Protein AF-A0A2H0QYQ6-F1 (afdb_monomer)

pLDDT: mean 76.75, std 10.25, range [43.44, 89.56]

Structure (mmCIF, N/CA/C/O backbone):
data_AF-A0A2H0QYQ6-F1
#
_entry.id   AF-A0A2H0QYQ6-F1
#
loop_
_atom_site.group_PDB
_atom_site.id
_atom_site.type_symbol
_atom_site.label_atom_id
_atom_site.label_alt_id
_atom_site.label_comp_id
_atom_site.label_asym_id
_atom_site.label_entity_id
_atom_site.label_seq_id
_atom_site.pdbx_PDB_ins_code
_atom_site.Cartn_x
_atom_site.Cartn_y
_atom_site.Cartn_z
_atom_site.occupancy
_atom_site.B_iso_or_equiv
_atom_site.auth_seq_id
_atom_site.auth_comp_id
_atom_site.auth_asym_id
_atom_site.auth_atom_id
_atom_site.pdbx_PDB_model_num
ATOM 1 N N . MET A 1 1 ? -0.658 11.469 -24.540 1.00 47.56 1 MET A N 1
ATOM 2 C CA . MET A 1 1 ? -1.378 10.179 -24.625 1.00 47.56 1 MET A CA 1
ATOM 3 C C . MET A 1 1 ? -1.439 9.591 -23.219 1.00 47.56 1 MET A C 1
ATOM 5 O O . MET A 1 1 ? -0.382 9.396 -22.629 1.00 47.56 1 MET A O 1
ATOM 9 N N . PHE A 1 2 ? -2.627 9.409 -22.631 1.00 54.66 2 PHE A N 1
ATOM 10 C CA . PHE A 1 2 ? -2.759 8.722 -21.338 1.00 54.66 2 PHE A CA 1
ATOM 11 C C . PHE A 1 2 ? -2.380 7.254 -21.556 1.00 54.66 2 PHE A C 1
ATOM 13 O O . PHE A 1 2 ? -3.147 6.483 -22.122 1.00 54.66 2 PHE A O 1
ATOM 20 N N . THR A 1 3 ? -1.149 6.889 -21.209 1.00 70.81 3 THR A N 1
ATOM 21 C CA . THR A 1 3 ? -0.687 5.507 -21.331 1.00 70.81 3 THR A CA 1
ATOM 22 C C . THR A 1 3 ? -1.318 4.673 -20.221 1.00 70.81 3 THR A C 1
ATOM 24 O O . THR A 1 3 ? -1.525 5.161 -19.112 1.00 70.81 3 THR A O 1
ATOM 27 N N . TYR A 1 4 ? -1.604 3.401 -20.497 1.00 76.81 4 TYR A N 1
ATOM 28 C CA . TYR A 1 4 ? -2.184 2.449 -19.540 1.00 76.81 4 TYR A CA 1
ATOM 29 C C . TYR A 1 4 ? -1.420 2.400 -18.196 1.00 76.81 4 TYR A C 1
ATOM 31 O O . TYR A 1 4 ? -2.018 2.251 -17.134 1.00 76.81 4 TYR A O 1
ATOM 39 N N . ALA A 1 5 ? -0.106 2.650 -18.221 1.00 75.12 5 ALA A N 1
ATOM 40 C CA . ALA A 1 5 ? 0.724 2.812 -17.026 1.00 75.12 5 ALA A CA 1
ATOM 41 C C . ALA A 1 5 ? 0.278 3.970 -16.108 1.00 75.12 5 ALA A C 1
ATOM 43 O O . ALA A 1 5 ? 0.314 3.831 -14.889 1.00 75.12 5 ALA A O 1
ATOM 44 N N . ASN A 1 6 ? -0.163 5.102 -16.666 1.00 79.94 6 ASN A N 1
ATOM 45 C CA . ASN A 1 6 ? -0.662 6.229 -15.875 1.00 79.94 6 ASN A CA 1
ATOM 46 C C . ASN A 1 6 ? -2.000 5.896 -15.207 1.00 79.94 6 ASN A C 1
ATOM 48 O O . ASN A 1 6 ? -2.229 6.313 -14.077 1.00 79.94 6 ASN A O 1
ATOM 52 N N . THR A 1 7 ? -2.859 5.110 -15.860 1.00 83.44 7 THR A N 1
ATOM 53 C CA . THR A 1 7 ? -4.104 4.623 -15.249 1.00 83.44 7 THR A CA 1
ATOM 54 C C . THR A 1 7 ? -3.813 3.715 -14.056 1.00 83.44 7 THR A C 1
ATOM 56 O O . THR A 1 7 ? -4.380 3.923 -12.987 1.00 83.44 7 THR A O 1
ATOM 59 N N . VAL A 1 8 ? -2.885 2.759 -14.201 1.00 83.88 8 VAL A N 1
ATOM 60 C CA . VAL A 1 8 ? -2.464 1.879 -13.094 1.00 83.88 8 VAL A CA 1
ATOM 61 C C . VAL A 1 8 ? -1.889 2.694 -11.932 1.00 83.88 8 VAL A C 1
ATOM 63 O O . VAL A 1 8 ? -2.243 2.442 -10.781 1.00 83.88 8 VAL A O 1
ATOM 66 N N . PHE A 1 9 ? -1.071 3.709 -12.224 1.00 81.88 9 PHE A N 1
ATOM 67 C CA . PHE A 1 9 ? -0.538 4.620 -11.212 1.00 81.88 9 PHE A CA 1
ATOM 68 C C . PHE A 1 9 ? -1.645 5.364 -10.454 1.00 81.88 9 PHE A C 1
ATOM 70 O O . PHE A 1 9 ? -1.643 5.375 -9.226 1.00 81.88 9 PHE A O 1
ATOM 77 N N . VAL A 1 10 ? -2.612 5.952 -11.168 1.00 84.75 10 VAL A N 1
ATOM 78 C CA . VAL A 1 10 ? -3.728 6.689 -10.552 1.00 84.75 10 VAL A CA 1
ATOM 79 C C . VAL A 1 10 ? -4.566 5.771 -9.666 1.00 84.75 10 VAL A C 1
ATOM 81 O O . VAL A 1 10 ? -4.858 6.132 -8.531 1.00 84.75 10 VAL A O 1
ATOM 84 N N . VAL A 1 11 ? -4.903 4.566 -10.136 1.00 86.44 11 VAL A N 1
ATOM 85 C CA . VAL A 1 11 ? -5.653 3.583 -9.336 1.00 86.44 11 VAL A CA 1
ATOM 86 C C . VAL A 1 11 ? -4.877 3.198 -8.079 1.00 86.44 11 VAL A C 1
ATOM 88 O O . VAL A 1 11 ? -5.437 3.196 -6.985 1.00 86.44 11 VAL A O 1
ATOM 91 N N . HIS A 1 12 ? -3.579 2.921 -8.208 1.00 84.25 12 HIS A N 1
ATOM 92 C CA . HIS A 1 12 ? -2.747 2.578 -7.061 1.00 84.25 12 HIS A CA 1
ATOM 93 C C . HIS A 1 12 ? -2.664 3.742 -6.059 1.00 84.25 12 HIS A C 1
ATOM 95 O O . HIS A 1 12 ? -2.813 3.537 -4.857 1.00 84.25 12 HIS A O 1
ATOM 101 N N . PHE A 1 13 ? -2.504 4.973 -6.544 1.00 84.25 13 PHE A N 1
ATOM 102 C CA . PHE A 1 13 ? -2.484 6.167 -5.706 1.00 84.25 13 PHE A CA 1
ATOM 103 C C . PHE A 1 13 ? -3.815 6.386 -4.971 1.00 84.25 13 PHE A C 1
ATOM 105 O O . PHE A 1 13 ? -3.810 6.662 -3.773 1.00 84.25 13 PHE A O 1
ATOM 112 N N . LEU A 1 14 ? -4.952 6.188 -5.644 1.00 87.62 14 LEU A N 1
ATOM 113 C CA . LEU A 1 14 ? -6.275 6.266 -5.020 1.00 87.62 14 LEU A CA 1
ATOM 114 C C . LEU A 1 14 ? -6.462 5.209 -3.924 1.00 87.62 14 LEU A C 1
ATOM 116 O O . LEU A 1 14 ? -7.012 5.528 -2.874 1.00 87.62 14 LEU A O 1
ATOM 120 N N . LEU A 1 15 ? -5.962 3.984 -4.115 1.00 84.19 15 LEU A N 1
ATOM 121 C CA . LEU A 1 15 ? -5.986 2.949 -3.072 1.00 84.19 15 LEU A CA 1
ATOM 122 C C . LEU A 1 15 ? -5.146 3.342 -1.851 1.00 84.19 15 LEU A C 1
ATOM 124 O O . LEU A 1 15 ? -5.553 3.101 -0.714 1.00 84.19 15 LEU A O 1
ATOM 128 N N . VAL A 1 16 ? -3.986 3.968 -2.063 1.00 83.12 16 VAL A N 1
ATOM 129 C CA . VAL A 1 16 ? -3.166 4.497 -0.963 1.00 83.12 16 VAL A CA 1
ATOM 130 C C . VAL A 1 16 ? -3.911 5.616 -0.233 1.00 83.12 16 VAL A C 1
ATOM 132 O O . VAL A 1 16 ? -4.000 5.580 0.992 1.00 83.12 16 VAL A O 1
ATOM 135 N N . LEU A 1 17 ? -4.505 6.567 -0.960 1.00 85.31 17 LEU A N 1
ATOM 136 C CA . LEU A 1 17 ? -5.294 7.645 -0.359 1.00 85.31 17 LEU A CA 1
ATOM 137 C C . LEU A 1 17 ? -6.498 7.118 0.419 1.00 85.31 17 LEU A C 1
ATOM 139 O O . LEU A 1 17 ? -6.738 7.572 1.532 1.00 85.31 17 LEU A O 1
ATOM 143 N N . MET A 1 18 ? -7.221 6.136 -0.117 1.00 84.38 18 MET A N 1
ATOM 144 C CA . MET A 1 18 ? -8.344 5.515 0.581 1.00 84.38 18 MET A CA 1
ATOM 145 C C . MET A 1 18 ? -7.897 4.865 1.891 1.00 84.38 18 MET A C 1
ATOM 147 O O . MET A 1 18 ? -8.588 5.002 2.897 1.00 84.38 18 MET A O 1
ATOM 151 N N . ASN A 1 19 ? -6.723 4.224 1.908 1.00 81.75 19 ASN A N 1
ATOM 152 C CA . ASN A 1 19 ? -6.174 3.676 3.143 1.00 81.75 19 ASN A CA 1
ATOM 153 C C . ASN A 1 19 ? -5.823 4.768 4.165 1.00 81.75 19 ASN A C 1
ATOM 155 O O . ASN A 1 19 ? -6.072 4.586 5.351 1.00 81.75 19 ASN A O 1
ATOM 159 N N . VAL A 1 20 ? -5.288 5.910 3.725 1.00 82.75 20 VAL A N 1
ATOM 160 C CA . VAL A 1 20 ? -4.991 7.048 4.615 1.00 82.75 20 VAL A CA 1
ATOM 161 C C . VAL A 1 20 ? -6.276 7.687 5.152 1.00 82.75 20 VAL A C 1
ATOM 163 O O . VAL A 1 20 ? -6.371 7.983 6.338 1.00 82.75 20 VAL A O 1
ATOM 166 N N . VAL A 1 21 ? -7.283 7.882 4.300 1.00 84.69 21 VAL A N 1
ATOM 167 C CA . VAL A 1 21 ? -8.557 8.511 4.676 1.00 84.69 21 VAL A CA 1
ATOM 168 C C . VAL A 1 21 ? -9.364 7.593 5.593 1.00 84.69 21 VAL A C 1
ATOM 170 O O . VAL A 1 21 ? -9.792 8.026 6.658 1.00 84.69 21 VAL A O 1
ATOM 173 N N . GLY A 1 22 ? -9.537 6.319 5.236 1.00 80.56 22 GLY A N 1
ATOM 174 C CA . GLY A 1 22 ? -10.296 5.372 6.058 1.00 80.56 22 GLY A CA 1
ATOM 175 C C . GLY A 1 22 ? -9.627 5.037 7.393 1.00 80.56 22 GLY A C 1
ATOM 176 O O . GLY A 1 22 ? -10.307 4.612 8.321 1.00 80.56 22 GLY A O 1
ATOM 177 N N . TRP A 1 23 ? -8.322 5.297 7.521 1.00 81.12 23 TRP A N 1
ATOM 178 C CA . TRP A 1 23 ? -7.614 5.245 8.797 1.00 81.12 23 TRP A CA 1
ATOM 179 C C . TRP A 1 23 ? -8.007 6.390 9.748 1.00 81.12 23 TRP A C 1
ATOM 181 O O . TRP A 1 23 ? -8.159 6.159 10.947 1.00 81.12 23 TRP A O 1
ATOM 19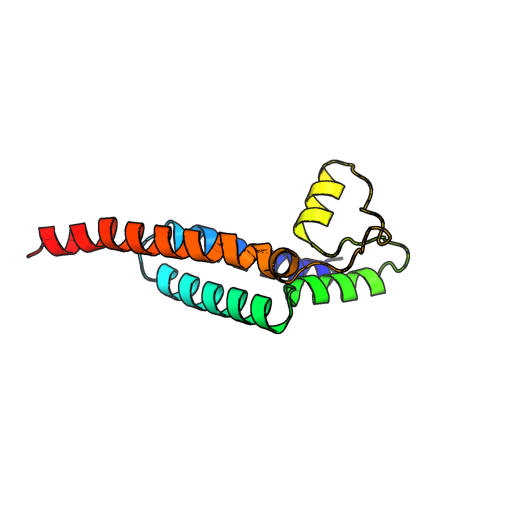1 N N . ILE A 1 24 ? -8.181 7.609 9.219 1.00 82.81 24 ILE A N 1
ATOM 192 C CA . ILE A 1 24 ? -8.464 8.830 9.996 1.00 82.81 24 ILE A CA 1
ATOM 193 C C . ILE A 1 24 ? -9.952 8.944 10.333 1.00 82.81 24 ILE A C 1
ATOM 195 O O . ILE A 1 24 ? -10.310 9.299 11.459 1.00 82.81 24 ILE A O 1
ATOM 199 N N . PHE A 1 25 ? -10.814 8.680 9.350 1.00 81.69 25 PHE A N 1
ATOM 200 C CA . PHE A 1 25 ? -12.242 8.948 9.454 1.00 81.69 25 PHE A CA 1
ATOM 201 C C . PHE A 1 25 ? -13.007 7.721 9.946 1.00 81.69 25 PHE A C 1
ATOM 203 O O . PHE A 1 25 ? -13.030 6.688 9.269 1.00 81.69 25 PHE A O 1
ATOM 210 N N . PRO A 1 26 ? -13.678 7.824 11.100 1.00 73.38 26 PRO A N 1
ATOM 211 C CA . PRO A 1 26 ? -14.457 6.726 11.623 1.00 73.38 26 PRO A CA 1
ATOM 212 C C . PRO A 1 26 ? -15.847 6.678 10.967 1.00 73.38 26 PRO A C 1
ATOM 214 O O . PRO A 1 26 ? -16.512 7.703 10.814 1.00 73.38 26 PRO A O 1
ATOM 217 N N . GLY A 1 27 ? -16.279 5.497 10.512 1.00 77.50 27 GLY A N 1
ATOM 218 C CA . 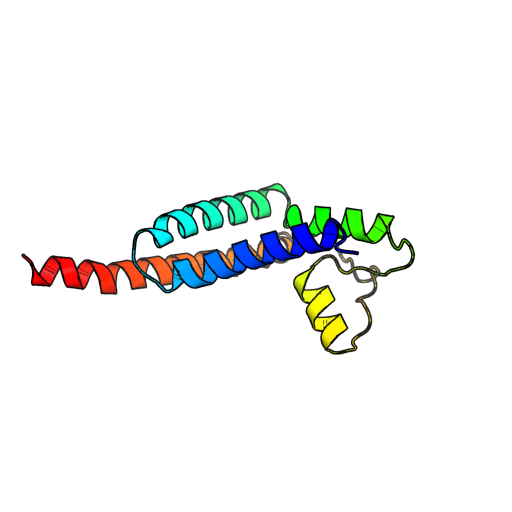GLY A 1 27 ? -17.550 5.322 9.791 1.00 77.50 27 GLY A CA 1
ATOM 219 C C . GLY A 1 27 ? -17.536 4.214 8.729 1.00 77.50 27 GLY A C 1
ATOM 220 O O . GLY A 1 27 ? -16.660 3.355 8.752 1.00 77.50 27 GLY A O 1
ATOM 221 N N . PRO A 1 28 ? -18.474 4.212 7.760 1.00 78.56 28 PRO A N 1
ATOM 222 C CA . PRO A 1 28 ? -18.613 3.131 6.771 1.00 78.56 28 PRO A CA 1
ATOM 223 C C . PRO A 1 28 ? -17.357 2.897 5.917 1.00 78.56 28 PRO A C 1
ATOM 225 O O . PRO A 1 28 ? -17.067 1.773 5.512 1.00 78.56 28 PRO A O 1
ATOM 228 N N . ILE A 1 29 ? -16.578 3.960 5.687 1.00 81.38 29 ILE A N 1
ATOM 229 C CA . ILE A 1 29 ? -15.314 3.933 4.933 1.00 81.38 29 ILE A CA 1
ATOM 230 C C . ILE A 1 29 ? -14.241 3.109 5.670 1.00 81.38 29 ILE A C 1
ATOM 232 O O . ILE A 1 29 ? -13.341 2.566 5.031 1.00 81.38 29 ILE A O 1
ATOM 236 N N . PHE A 1 30 ? -14.367 2.929 6.989 1.00 82.81 30 PHE A N 1
ATOM 237 C CA . PHE A 1 30 ? -13.455 2.115 7.789 1.00 82.81 30 PHE A CA 1
ATOM 238 C C . PHE A 1 30 ? -13.441 0.644 7.348 1.00 82.81 30 PHE A C 1
ATOM 240 O O . PHE A 1 30 ? -12.376 0.040 7.249 1.00 82.81 30 PHE A O 1
ATOM 247 N N . TYR A 1 31 ? -14.597 0.067 7.006 1.00 82.75 31 TYR A N 1
ATOM 248 C CA . TYR A 1 31 ? -14.669 -1.322 6.532 1.00 82.75 31 TYR A CA 1
ATOM 249 C C . TYR A 1 31 ? -14.048 -1.497 5.141 1.00 82.75 31 TYR A C 1
ATOM 251 O O . TYR A 1 31 ? -13.393 -2.509 4.870 1.00 82.75 31 TYR A O 1
ATOM 259 N N . ALA A 1 32 ? -14.201 -0.492 4.272 1.00 85.19 32 ALA A N 1
ATOM 260 C CA . ALA A 1 32 ? -13.516 -0.461 2.983 1.00 85.19 32 ALA A CA 1
ATOM 261 C C . ALA A 1 32 ? -11.992 -0.397 3.178 1.00 85.19 32 ALA A C 1
ATOM 263 O O . ALA A 1 32 ? -11.271 -1.182 2.564 1.00 85.19 32 ALA A O 1
ATOM 264 N N . TYR A 1 33 ? -11.523 0.456 4.097 1.00 86.94 33 TYR A N 1
ATOM 265 C CA . TYR A 1 33 ? -10.122 0.519 4.518 1.00 86.94 33 TYR A CA 1
ATOM 266 C C . TYR A 1 33 ? -9.608 -0.822 5.044 1.00 86.94 33 TYR A C 1
ATOM 268 O O . TYR A 1 33 ? -8.587 -1.298 4.556 1.00 86.94 33 TYR A O 1
ATOM 276 N N . LEU A 1 34 ? -10.311 -1.458 5.986 1.00 87.38 34 LEU A N 1
ATOM 277 C CA . LEU A 1 34 ? -9.907 -2.752 6.542 1.00 87.38 34 LEU A CA 1
ATOM 278 C C . LEU A 1 34 ? -9.741 -3.794 5.437 1.00 87.38 34 LEU A C 1
ATOM 280 O O . LEU A 1 34 ? -8.721 -4.476 5.378 1.00 87.38 34 LEU A O 1
ATOM 284 N N . THR A 1 35 ? -10.711 -3.877 4.527 1.00 89.06 35 THR A N 1
ATOM 285 C CA . THR A 1 35 ? -10.671 -4.828 3.412 1.00 89.06 35 THR A CA 1
ATOM 286 C C . THR A 1 35 ? -9.452 -4.584 2.523 1.00 89.06 35 THR A C 1
ATOM 288 O O . THR A 1 35 ? -8.706 -5.517 2.222 1.00 89.06 35 THR A O 1
ATOM 291 N N . THR A 1 36 ? -9.193 -3.332 2.133 1.00 86.38 36 THR A 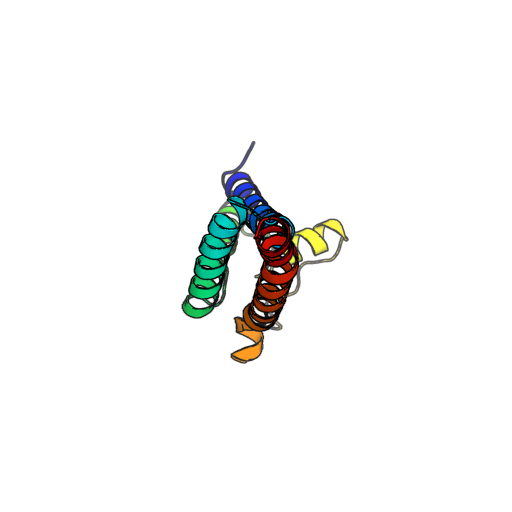N 1
ATOM 292 C CA . THR A 1 36 ? -8.025 -3.020 1.301 1.00 86.38 36 THR A CA 1
ATOM 293 C C . THR A 1 36 ? -6.704 -3.169 2.032 1.00 86.38 36 THR A C 1
ATOM 295 O O . THR A 1 36 ? -5.718 -3.551 1.409 1.00 86.38 36 THR A O 1
ATOM 298 N N . TRP A 1 37 ? -6.677 -2.923 3.339 1.00 88.38 37 TRP A N 1
ATOM 299 C CA . TRP A 1 37 ? -5.508 -3.144 4.177 1.00 88.38 37 TRP A CA 1
ATOM 300 C C . TRP A 1 37 ? -5.167 -4.636 4.249 1.00 88.38 37 TRP A C 1
ATOM 302 O O . TRP A 1 37 ? -4.025 -5.010 3.987 1.00 88.38 37 TRP A O 1
ATOM 312 N N . PHE A 1 38 ? -6.157 -5.500 4.504 1.00 89.31 38 PHE A N 1
ATOM 313 C CA . PHE A 1 38 ? -5.956 -6.952 4.539 1.00 89.31 38 PHE A CA 1
ATOM 314 C C . PHE A 1 38 ? -5.481 -7.489 3.194 1.00 89.31 38 PHE A C 1
ATOM 316 O O . PHE A 1 38 ? -4.537 -8.275 3.152 1.00 89.31 38 PHE A O 1
ATOM 323 N N . LEU A 1 39 ? -6.084 -7.032 2.094 1.00 88.19 39 LEU A N 1
ATOM 324 C CA . LEU A 1 39 ? -5.642 -7.401 0.752 1.00 88.19 39 LEU A CA 1
ATOM 325 C C . LEU A 1 39 ? -4.207 -6.937 0.486 1.00 88.19 39 LEU A C 1
ATOM 327 O O . LEU A 1 39 ? -3.404 -7.719 -0.012 1.00 88.19 39 LEU A O 1
ATOM 331 N N . ALA A 1 40 ? -3.860 -5.702 0.852 1.00 84.19 40 ALA A N 1
ATOM 332 C CA . ALA A 1 40 ? -2.511 -5.176 0.670 1.00 84.19 40 ALA A CA 1
ATOM 333 C C . ALA A 1 40 ? -1.467 -5.974 1.469 1.00 84.19 40 ALA A C 1
ATOM 335 O O . ALA A 1 40 ? -0.414 -6.303 0.927 1.00 84.19 40 ALA A O 1
ATOM 336 N N . VAL A 1 41 ? -1.770 -6.344 2.717 1.00 85.06 41 VAL A N 1
ATOM 337 C CA . VAL A 1 41 ? -0.882 -7.168 3.553 1.00 85.06 41 VAL A CA 1
ATOM 338 C C . VAL A 1 41 ? -0.783 -8.598 3.032 1.00 85.06 41 VAL A C 1
ATOM 340 O O . VAL A 1 41 ? 0.320 -9.127 2.940 1.00 85.06 41 VAL A O 1
ATOM 343 N N . ALA A 1 42 ? -1.896 -9.223 2.645 1.00 86.94 42 ALA A N 1
ATOM 344 C CA . ALA A 1 42 ? -1.885 -10.570 2.075 1.00 86.94 42 ALA A CA 1
ATOM 345 C C . ALA A 1 42 ? -1.033 -10.621 0.801 1.00 86.94 42 ALA A C 1
ATOM 347 O O . ALA A 1 42 ? -0.212 -11.518 0.620 1.00 86.94 42 ALA A O 1
ATOM 348 N N . VAL A 1 43 ? -1.185 -9.616 -0.057 1.00 85.12 43 VAL A N 1
ATOM 349 C CA . VAL A 1 43 ? -0.396 -9.468 -1.275 1.00 85.12 43 VAL A CA 1
ATOM 350 C C . VAL A 1 43 ? 1.083 -9.223 -0.964 1.00 85.12 43 VAL A C 1
ATOM 352 O O . VAL A 1 43 ? 1.933 -9.845 -1.598 1.00 85.12 43 VAL A O 1
ATOM 355 N N . ASP A 1 44 ? 1.413 -8.385 0.022 1.00 82.44 44 ASP A N 1
ATOM 356 C CA . ASP A 1 44 ? 2.806 -8.182 0.433 1.00 82.44 44 ASP A CA 1
ATOM 357 C C . ASP A 1 44 ? 3.430 -9.465 0.995 1.00 82.44 44 ASP A C 1
ATOM 359 O O . ASP A 1 44 ? 4.559 -9.792 0.649 1.00 82.44 44 ASP A O 1
ATOM 363 N N . ILE A 1 45 ? 2.699 -10.245 1.792 1.00 82.81 45 ILE A N 1
ATOM 364 C CA . ILE A 1 45 ? 3.194 -11.516 2.339 1.00 82.81 45 ILE A CA 1
ATOM 365 C C . ILE A 1 45 ? 3.434 -12.542 1.222 1.00 82.81 45 ILE A C 1
ATOM 367 O O . ILE A 1 45 ? 4.466 -13.211 1.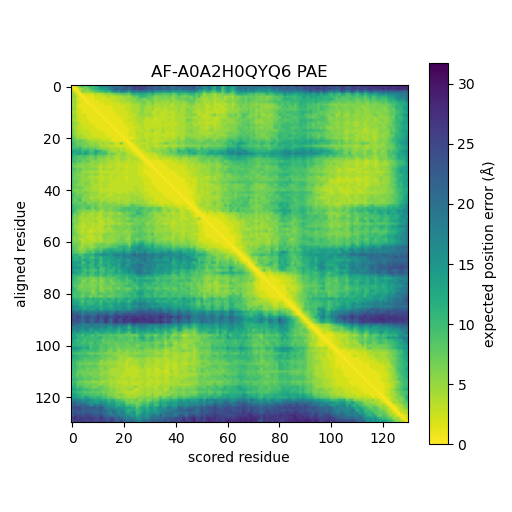223 1.00 82.81 45 ILE A O 1
ATOM 371 N N . LEU A 1 46 ? 2.509 -12.660 0.264 1.00 85.25 46 LEU A N 1
ATOM 372 C CA . LEU A 1 46 ? 2.593 -13.654 -0.812 1.00 85.25 46 LEU A CA 1
ATOM 373 C C . LEU A 1 46 ? 3.632 -13.294 -1.881 1.00 85.25 46 LEU A C 1
ATOM 375 O O . LEU A 1 46 ? 4.360 -14.168 -2.349 1.00 85.25 46 LEU A O 1
ATOM 379 N N . PHE A 1 47 ? 3.700 -12.023 -2.283 1.00 79.19 47 PHE A N 1
ATOM 380 C CA . PHE A 1 47 ? 4.509 -11.586 -3.424 1.00 79.19 47 PHE A CA 1
ATOM 381 C C . PHE A 1 47 ? 5.745 -10.770 -3.022 1.00 79.19 47 PHE A C 1
ATOM 383 O O . PHE A 1 47 ? 6.675 -10.638 -3.817 1.00 79.19 47 PHE A O 1
ATOM 390 N N . GLY A 1 48 ? 5.787 -10.210 -1.809 1.00 72.31 48 GLY A N 1
ATOM 391 C CA . GLY A 1 48 ? 6.862 -9.323 -1.339 1.00 72.31 48 GLY A CA 1
ATOM 392 C C . GLY A 1 48 ? 6.950 -7.987 -2.086 1.00 72.31 48 GLY A C 1
ATOM 393 O O . GLY A 1 48 ? 7.916 -7.244 -1.901 1.00 72.31 48 GLY A O 1
ATOM 394 N N . VAL A 1 49 ? 5.998 -7.714 -2.986 1.00 73.62 49 VAL A N 1
ATOM 395 C CA . VAL A 1 49 ? 5.888 -6.505 -3.808 1.00 73.62 49 VAL A CA 1
ATOM 396 C C . VAL A 1 49 ? 4.420 -6.219 -4.124 1.00 73.62 49 VAL A C 1
ATOM 398 O O . VAL A 1 49 ? 3.609 -7.137 -4.235 1.00 73.62 49 VAL A O 1
ATOM 401 N N . CYS A 1 50 ? 4.076 -4.946 -4.344 1.00 78.94 50 CYS A N 1
ATOM 402 C CA . CYS A 1 50 ? 2.746 -4.590 -4.834 1.00 78.94 50 CYS A CA 1
ATOM 403 C C . CYS A 1 50 ? 2.600 -4.959 -6.332 1.00 78.94 50 CYS A C 1
ATOM 405 O O . CYS A 1 50 ? 3.364 -4.450 -7.162 1.00 78.94 50 CYS A O 1
ATOM 407 N N . PRO A 1 51 ? 1.609 -5.781 -6.724 1.00 78.00 51 PRO A N 1
ATOM 408 C CA . PRO A 1 51 ? 1.412 -6.236 -8.096 1.00 78.00 51 PRO A CA 1
ATOM 409 C C . PRO A 1 51 ? 1.060 -5.083 -9.032 1.00 78.00 51 PRO A C 1
ATOM 411 O O . PRO A 1 51 ? 1.500 -5.087 -10.177 1.00 78.00 51 PRO A O 1
ATOM 414 N N . LEU A 1 52 ? 0.350 -4.051 -8.551 1.00 78.19 52 LEU A N 1
ATOM 415 C CA . LEU A 1 52 ? 0.070 -2.849 -9.346 1.00 78.19 52 LEU A CA 1
ATOM 416 C C . LEU A 1 52 ? 1.365 -2.115 -9.703 1.00 78.19 52 LEU A C 1
ATOM 418 O O . LEU A 1 52 ? 1.538 -1.673 -10.835 1.00 78.19 52 LEU A O 1
ATOM 422 N N . THR A 1 53 ? 2.308 -2.040 -8.764 1.00 75.56 53 THR A N 1
ATOM 423 C CA . THR A 1 53 ? 3.637 -1.478 -9.019 1.00 75.56 53 THR A CA 1
ATOM 424 C C . THR A 1 53 ? 4.404 -2.308 -10.046 1.00 75.56 53 THR A C 1
ATOM 426 O O . THR A 1 53 ? 4.957 -1.752 -10.991 1.00 75.56 53 THR A O 1
ATOM 429 N N . GLN A 1 54 ? 4.401 -3.635 -9.922 1.00 77.50 54 GLN A N 1
ATOM 430 C CA . GLN A 1 54 ? 5.074 -4.510 -10.885 1.00 77.50 54 GLN A CA 1
ATOM 431 C C . GLN A 1 54 ? 4.444 -4.433 -12.285 1.00 77.50 54 GLN A C 1
ATOM 433 O O . GLN A 1 54 ? 5.154 -4.402 -13.291 1.00 77.50 54 GLN A O 1
ATOM 438 N N . MET A 1 55 ? 3.117 -4.347 -12.356 1.00 80.25 55 MET A N 1
ATOM 439 C CA . MET A 1 55 ? 2.367 -4.174 -13.595 1.00 80.25 55 MET A CA 1
ATOM 440 C C . MET A 1 55 ? 2.704 -2.846 -14.273 1.00 80.25 55 MET A C 1
ATOM 442 O O . MET A 1 55 ? 3.035 -2.837 -15.459 1.00 80.25 55 MET A O 1
ATOM 446 N N . GLU A 1 56 ? 2.690 -1.741 -13.524 1.00 79.19 56 GLU A N 1
ATOM 447 C CA . GLU A 1 56 ? 3.097 -0.430 -14.026 1.00 79.19 56 GLU A CA 1
ATOM 448 C C . GLU A 1 56 ? 4.517 -0.475 -14.601 1.00 79.19 56 GLU A C 1
ATOM 450 O O . GLU A 1 56 ? 4.743 -0.022 -15.727 1.00 79.19 56 GLU A O 1
ATOM 455 N N . PHE A 1 57 ? 5.463 -1.077 -13.875 1.00 77.06 57 PHE A N 1
ATOM 456 C CA . PHE A 1 57 ? 6.840 -1.216 -14.343 1.00 77.06 57 PHE A CA 1
ATOM 457 C C . PHE A 1 57 ? 6.949 -2.020 -15.629 1.00 77.06 57 PHE A C 1
ATOM 459 O O . PHE A 1 57 ? 7.644 -1.600 -16.552 1.00 77.06 57 PHE A O 1
ATOM 466 N N . ASN A 1 58 ? 6.237 -3.139 -15.727 1.00 78.94 58 ASN A N 1
ATOM 467 C CA . ASN A 1 58 ? 6.251 -3.965 -16.927 1.00 78.94 58 ASN A CA 1
ATOM 468 C C . ASN A 1 58 ? 5.704 -3.210 -18.146 1.00 78.94 58 ASN A C 1
ATOM 470 O O . ASN A 1 58 ? 6.232 -3.365 -19.245 1.00 78.94 58 ASN A O 1
ATOM 474 N N . ILE A 1 59 ? 4.682 -2.368 -17.968 1.00 81.88 59 ILE A N 1
ATOM 475 C CA . ILE A 1 59 ? 4.135 -1.542 -19.054 1.00 81.88 59 ILE A CA 1
ATOM 476 C C . ILE A 1 59 ? 5.130 -0.445 -19.446 1.00 81.88 59 ILE A C 1
ATOM 478 O O . ILE A 1 59 ? 5.379 -0.238 -20.631 1.00 81.88 59 ILE A O 1
ATOM 482 N N . ARG A 1 60 ? 5.731 0.247 -18.471 1.00 76.56 60 ARG A N 1
ATOM 483 C CA . ARG A 1 60 ? 6.691 1.328 -18.743 1.00 76.56 60 ARG A CA 1
ATOM 484 C C . ARG A 1 60 ? 7.972 0.817 -19.390 1.00 76.56 60 ARG A C 1
ATOM 486 O O . ARG A 1 60 ? 8.439 1.440 -20.331 1.00 76.56 60 ARG A O 1
ATOM 493 N N . LYS A 1 61 ? 8.468 -0.350 -18.975 1.00 76.19 61 LYS A N 1
ATOM 494 C CA . LYS A 1 61 ? 9.628 -1.008 -19.592 1.00 76.19 61 LYS A CA 1
ATOM 495 C C . LYS A 1 61 ? 9.371 -1.425 -21.045 1.00 76.19 61 LYS A C 1
ATOM 497 O O . LYS A 1 61 ? 10.293 -1.441 -21.848 1.00 76.19 61 LYS A O 1
ATOM 502 N N . LYS A 1 62 ? 8.123 -1.761 -21.396 1.00 80.12 62 LYS A N 1
ATOM 503 C CA . LYS A 1 62 ? 7.739 -2.033 -22.793 1.00 80.12 62 LYS A CA 1
ATOM 504 C C . LYS A 1 62 ? 7.707 -0.769 -23.656 1.00 80.12 62 LYS A C 1
ATOM 506 O O . LYS A 1 62 ? 7.906 -0.873 -24.859 1.00 80.12 62 LYS A O 1
ATOM 511 N N . LEU A 1 63 ? 7.422 0.388 -23.060 1.00 79.81 63 LEU A N 1
ATOM 512 C CA . LEU A 1 63 ? 7.385 1.677 -23.758 1.00 79.81 63 LEU A CA 1
ATOM 513 C C . LEU A 1 63 ? 8.775 2.315 -23.874 1.00 79.81 63 LEU A C 1
ATOM 515 O O . LEU A 1 63 ? 9.056 2.961 -24.875 1.00 79.81 63 LEU A O 1
ATOM 519 N N . ASP A 1 64 ? 9.620 2.130 -22.861 1.00 74.00 64 ASP A N 1
ATOM 520 C CA . ASP A 1 64 ? 10.990 2.637 -22.805 1.00 74.00 64 ASP A CA 1
ATOM 521 C C . ASP A 1 64 ? 11.910 1.571 -22.171 1.00 74.00 64 ASP A C 1
ATOM 523 O O . ASP A 1 64 ? 11.940 1.425 -20.941 1.00 74.00 64 ASP A O 1
ATOM 527 N N . PRO A 1 65 ? 12.624 0.781 -22.995 1.00 73.44 65 PRO A N 1
ATOM 528 C CA . PRO A 1 65 ? 13.509 -0.282 -22.523 1.00 73.44 65 PRO A CA 1
ATOM 529 C C . PRO A 1 65 ? 14.780 0.224 -21.829 1.00 73.44 65 PRO A C 1
ATOM 531 O O . PRO A 1 65 ? 15.374 -0.523 -21.049 1.00 73.44 65 PRO A O 1
ATOM 534 N N . GLU A 1 66 ? 15.210 1.457 -22.117 1.00 69.50 66 GLU A N 1
ATOM 535 C CA . GLU A 1 66 ? 16.457 2.038 -21.599 1.00 69.50 66 GLU A CA 1
ATOM 536 C C . GLU A 1 66 ? 16.267 2.701 -20.230 1.00 69.50 66 GLU A C 1
ATOM 538 O O . GLU A 1 66 ? 17.226 2.892 -19.470 1.00 69.50 66 GLU A O 1
ATOM 543 N N . ALA A 1 67 ? 15.022 3.013 -19.868 1.00 64.94 67 ALA A N 1
ATOM 544 C CA . ALA A 1 67 ? 14.705 3.603 -18.583 1.00 64.94 67 ALA A CA 1
ATOM 545 C C . ALA A 1 67 ? 15.050 2.661 -17.410 1.00 64.94 67 ALA A C 1
ATOM 547 O O . ALA A 1 67 ? 14.473 1.589 -17.202 1.00 64.94 67 ALA A O 1
ATOM 548 N N . LYS A 1 68 ? 15.991 3.112 -16.572 1.00 64.88 68 LYS A N 1
ATOM 549 C CA . LYS A 1 68 ? 16.336 2.469 -15.299 1.00 64.88 68 LYS A CA 1
ATOM 550 C C . LYS A 1 68 ? 15.230 2.751 -14.277 1.00 64.88 68 LYS A C 1
ATOM 552 O O . LYS A 1 68 ? 15.180 3.825 -13.677 1.00 64.88 68 LYS A O 1
ATOM 557 N N . PHE A 1 69 ? 14.331 1.792 -14.084 1.00 61.72 69 PHE A N 1
ATOM 558 C CA . PHE A 1 69 ? 13.268 1.868 -13.080 1.00 61.72 69 PHE A CA 1
ATOM 559 C C . PHE A 1 69 ? 13.699 1.227 -11.753 1.00 61.72 69 PHE A C 1
ATOM 561 O O . PHE A 1 69 ? 14.326 0.169 -11.732 1.00 61.72 69 PHE A O 1
ATOM 568 N N . GLU A 1 70 ? 13.349 1.858 -10.630 1.00 63.12 70 GLU A N 1
ATOM 569 C CA . GLU A 1 70 ? 13.581 1.294 -9.293 1.00 63.12 70 GLU A CA 1
ATOM 570 C C . GLU A 1 70 ? 12.417 0.394 -8.877 1.00 63.12 70 GLU A C 1
ATOM 572 O O . GLU A 1 70 ? 11.286 0.685 -9.223 1.00 63.12 70 GLU A O 1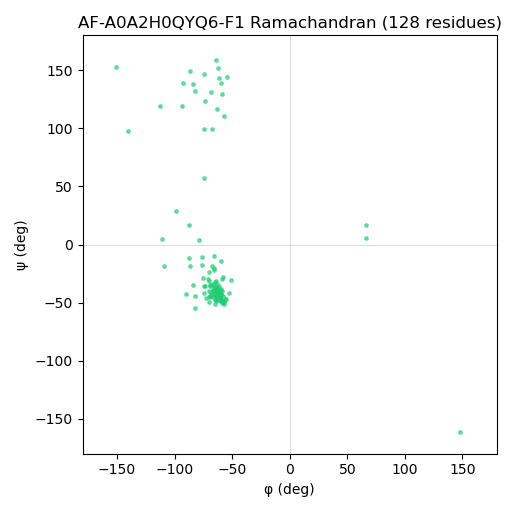
ATOM 577 N N . LYS A 1 71 ? 12.648 -0.649 -8.065 1.00 59.12 71 LYS A N 1
ATOM 578 C CA . LYS A 1 71 ? 11.601 -1.609 -7.636 1.00 59.12 71 LYS A CA 1
ATOM 579 C C . LYS A 1 71 ? 10.416 -0.992 -6.869 1.00 59.12 71 LYS A C 1
ATOM 581 O O . LYS A 1 71 ? 9.401 -1.660 -6.707 1.00 59.12 71 LYS A O 1
ATOM 586 N N . SER A 1 72 ? 10.523 0.247 -6.385 1.00 64.62 72 SER A N 1
ATOM 587 C CA . SER A 1 72 ? 9.420 0.956 -5.725 1.00 64.62 72 SER A CA 1
ATOM 588 C C . SER A 1 72 ? 8.962 2.142 -6.565 1.00 64.62 72 SER A C 1
ATOM 590 O O . SER A 1 72 ? 9.732 3.070 -6.812 1.00 64.62 72 SER A O 1
ATOM 592 N N . CYS A 1 73 ? 7.692 2.111 -6.981 1.00 65.88 73 CYS A N 1
ATOM 593 C CA . CYS A 1 73 ? 7.077 3.141 -7.819 1.00 65.88 73 CYS A CA 1
ATOM 594 C C . CYS A 1 73 ? 7.133 4.521 -7.147 1.00 65.88 73 CYS A C 1
ATOM 596 O O . CYS A 1 73 ? 7.661 5.467 -7.731 1.00 65.88 73 CYS A O 1
ATOM 598 N N . MET A 1 74 ? 6.710 4.634 -5.884 1.00 67.50 74 MET A N 1
ATOM 599 C CA . MET A 1 74 ? 6.790 5.905 -5.155 1.00 67.50 74 MET A CA 1
ATOM 600 C C . MET A 1 74 ? 8.224 6.413 -5.028 1.00 67.50 74 MET A C 1
ATOM 602 O O . MET A 1 74 ? 8.466 7.598 -5.235 1.00 67.50 74 MET A O 1
ATOM 606 N N . VAL A 1 75 ? 9.187 5.540 -4.722 1.00 71.31 75 VAL A N 1
ATOM 607 C CA . VAL A 1 75 ? 10.591 5.958 -4.590 1.00 71.31 75 VAL A CA 1
ATOM 608 C C . VAL A 1 75 ? 11.131 6.445 -5.933 1.00 71.31 75 VAL A C 1
ATOM 610 O O . VAL A 1 75 ? 11.772 7.493 -5.973 1.00 71.31 75 VAL A O 1
ATOM 613 N N . HIS A 1 76 ? 10.807 5.756 -7.031 1.00 72.81 76 HIS A N 1
ATOM 614 C CA . HIS A 1 76 ? 11.159 6.187 -8.381 1.00 72.81 76 HIS A CA 1
ATOM 615 C C . HIS A 1 76 ? 10.613 7.591 -8.687 1.00 72.81 76 HIS A C 1
ATOM 617 O O . HIS A 1 76 ? 11.375 8.466 -9.097 1.00 72.81 76 HIS A O 1
ATOM 623 N N . TYR A 1 77 ? 9.325 7.842 -8.431 1.00 72.88 77 TYR A N 1
ATOM 624 C CA . TYR A 1 77 ? 8.710 9.147 -8.692 1.00 72.88 77 TYR A CA 1
ATOM 625 C C . TYR A 1 77 ? 9.214 10.254 -7.773 1.00 72.88 77 TYR A C 1
ATOM 627 O O . TYR A 1 77 ? 9.486 11.352 -8.250 1.00 72.88 77 TYR A O 1
ATOM 635 N N . ILE A 1 78 ? 9.402 9.975 -6.482 1.00 79.38 78 ILE A N 1
ATOM 636 C CA . ILE A 1 78 ? 9.956 10.941 -5.526 1.00 79.38 78 ILE A CA 1
ATOM 637 C C . ILE A 1 78 ? 11.382 11.320 -5.925 1.00 79.38 78 ILE A C 1
ATOM 639 O O . ILE A 1 78 ? 11.739 12.495 -5.893 1.00 79.38 78 ILE A O 1
ATOM 643 N N . ARG A 1 79 ? 12.208 10.347 -6.321 1.00 77.19 79 ARG A N 1
ATOM 644 C CA . ARG A 1 79 ? 13.584 10.602 -6.767 1.00 77.19 79 ARG A CA 1
ATOM 645 C C . ARG A 1 79 ? 13.612 11.375 -8.074 1.00 77.19 79 ARG A C 1
ATOM 647 O O . ARG A 1 79 ? 14.318 12.374 -8.145 1.00 77.19 79 ARG A O 1
ATOM 654 N N . LYS A 1 80 ? 12.787 10.985 -9.049 1.00 78.75 80 LYS A N 1
ATOM 655 C CA . LYS A 1 80 ? 12.628 11.714 -10.312 1.00 78.75 80 LYS A CA 1
ATOM 656 C C . LYS A 1 80 ? 12.187 13.159 -10.078 1.00 78.75 80 LYS A C 1
ATOM 658 O O . LYS A 1 80 ? 12.760 14.065 -10.669 1.00 78.75 80 LYS A O 1
ATOM 663 N N . TRP A 1 81 ? 11.224 13.384 -9.184 1.00 79.69 81 TRP A N 1
ATOM 664 C CA . TRP A 1 81 ? 10.775 14.726 -8.802 1.00 79.69 81 TRP A CA 1
ATOM 665 C C . TRP A 1 81 ? 11.880 15.538 -8.114 1.00 79.69 81 TRP A C 1
ATOM 667 O O . TRP A 1 81 ? 12.023 16.727 -8.371 1.00 79.69 81 TRP A O 1
ATOM 677 N N . ARG A 1 82 ? 12.719 14.886 -7.303 1.00 85.75 82 ARG A N 1
ATOM 678 C CA . ARG A 1 82 ? 13.900 15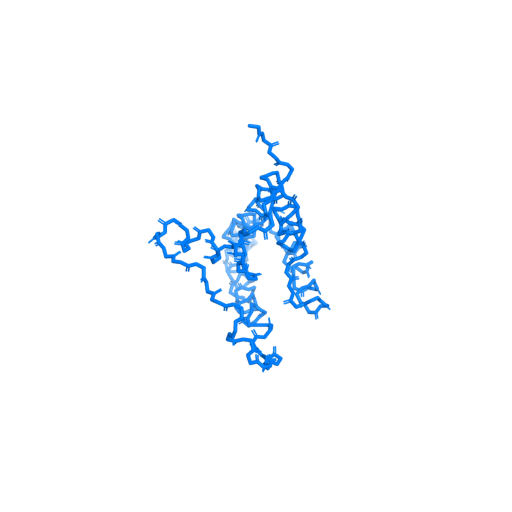.491 -6.667 1.00 85.75 82 ARG A CA 1
ATOM 679 C C . ARG A 1 82 ? 15.118 15.624 -7.596 1.00 85.75 82 ARG A C 1
ATOM 681 O O . ARG A 1 82 ? 16.182 15.999 -7.117 1.00 85.75 82 ARG A O 1
ATOM 688 N N . GLY A 1 83 ? 15.005 15.280 -8.882 1.00 83.69 83 GLY A N 1
ATOM 689 C CA . GLY A 1 83 ? 16.126 15.307 -9.832 1.00 83.69 83 GLY A CA 1
ATOM 690 C C . GLY A 1 83 ? 17.234 14.284 -9.540 1.00 83.69 83 GLY A C 1
ATOM 691 O O . GLY A 1 83 ? 18.345 14.412 -10.046 1.00 83.69 83 GLY A O 1
ATOM 692 N N . LEU A 1 84 ? 16.961 13.272 -8.712 1.00 81.56 84 LEU A N 1
ATOM 693 C CA . LEU A 1 84 ? 17.923 12.235 -8.343 1.00 81.56 84 LEU A CA 1
ATOM 694 C C . LEU A 1 84 ? 17.948 11.120 -9.395 1.00 81.56 84 LEU A C 1
ATOM 696 O O . LEU A 1 84 ? 16.900 10.654 -9.848 1.00 81.56 84 LEU A O 1
ATOM 700 N N . ALA A 1 85 ? 19.149 10.640 -9.730 1.00 73.69 85 ALA A N 1
ATOM 701 C CA . ALA A 1 85 ? 19.328 9.509 -10.637 1.00 73.69 85 ALA A CA 1
ATOM 702 C C . ALA A 1 85 ? 18.684 8.218 -10.080 1.00 73.69 85 ALA A C 1
ATOM 704 O O . ALA A 1 85 ? 18.628 8.041 -8.856 1.00 73.69 85 ALA A O 1
ATOM 705 N N . PRO A 1 86 ? 18.240 7.281 -10.935 1.00 68.56 86 PRO A N 1
ATOM 706 C CA . PRO A 1 86 ? 17.749 5.981 -10.488 1.00 68.56 86 PRO A CA 1
ATOM 707 C C . PRO A 1 86 ? 18.835 5.209 -9.729 1.00 68.56 86 PRO A C 1
ATOM 709 O O . PRO A 1 86 ? 19.999 5.200 -10.129 1.00 68.56 86 PRO A O 1
ATOM 712 N N . ARG A 1 87 ? 18.465 4.544 -8.635 1.00 65.31 87 ARG A N 1
ATOM 713 C CA . ARG A 1 87 ? 19.334 3.638 -7.880 1.00 65.31 87 ARG A CA 1
ATOM 714 C C . ARG A 1 87 ? 19.801 2.520 -8.814 1.00 65.31 87 ARG A C 1
ATOM 716 O O . ARG A 1 87 ? 18.974 1.917 -9.500 1.00 65.31 87 ARG A O 1
ATOM 723 N N . SER A 1 88 ? 21.110 2.259 -8.864 1.00 57.12 88 SER A N 1
ATOM 724 C CA . SER A 1 88 ? 21.628 1.172 -9.696 1.00 57.12 88 SER A CA 1
ATOM 725 C C . SER A 1 8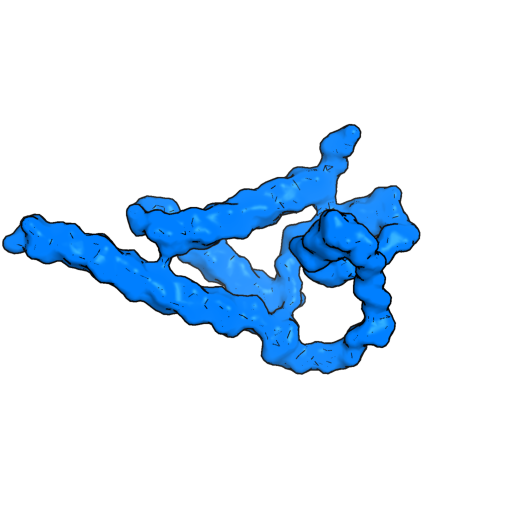8 ? 21.044 -0.170 -9.220 1.00 57.12 88 SER A C 1
ATOM 727 O O . SER A 1 88 ? 20.865 -0.370 -8.014 1.00 57.12 88 SER A O 1
ATOM 729 N N . PRO A 1 89 ? 20.736 -1.101 -10.141 1.00 55.44 89 PRO A N 1
ATOM 730 C CA . PRO A 1 89 ? 20.284 -2.448 -9.782 1.00 55.44 89 PRO A CA 1
ATOM 731 C C . PRO A 1 89 ? 21.373 -3.268 -9.062 1.00 55.44 89 PRO A C 1
ATOM 733 O O . PRO A 1 89 ? 21.093 -4.324 -8.511 1.00 55.44 89 PRO A O 1
ATOM 736 N N . GLU A 1 90 ? 22.609 -2.770 -9.034 1.00 43.44 90 GLU A N 1
ATOM 737 C CA . GLU A 1 90 ? 23.806 -3.470 -8.565 1.00 43.44 90 GLU A CA 1
ATOM 738 C C . GLU A 1 90 ? 23.923 -3.563 -7.033 1.00 43.44 90 GLU A C 1
ATOM 740 O O . GLU A 1 90 ? 24.720 -4.339 -6.521 1.00 43.44 90 GLU A O 1
ATOM 745 N N . SER A 1 91 ? 23.086 -2.850 -6.267 1.00 52.75 91 SER A N 1
ATOM 746 C CA . SER A 1 91 ? 23.062 -2.984 -4.801 1.00 52.75 91 SER A CA 1
ATOM 747 C C . SER A 1 91 ? 22.130 -4.099 -4.289 1.00 52.75 91 SER A C 1
ATOM 749 O O . SER A 1 91 ? 21.743 -4.075 -3.117 1.00 52.75 91 SER A O 1
ATOM 751 N N . ASP A 1 92 ? 21.708 -5.036 -5.145 1.00 58.25 92 ASP A N 1
ATOM 752 C CA . ASP A 1 92 ? 20.811 -6.154 -4.812 1.00 58.25 92 ASP A CA 1
ATOM 753 C C . ASP A 1 92 ? 21.543 -7.257 -4.007 1.00 58.25 92 ASP A C 1
ATOM 755 O O . ASP A 1 92 ? 21.553 -8.433 -4.369 1.00 58.25 92 ASP A O 1
ATOM 759 N N . ALA A 1 93 ? 22.129 -6.900 -2.860 1.00 66.62 93 ALA A N 1
ATOM 760 C CA . ALA A 1 93 ? 22.437 -7.892 -1.833 1.00 66.62 93 ALA A CA 1
ATOM 761 C C . ALA A 1 93 ? 21.143 -8.660 -1.475 1.00 66.62 93 ALA A C 1
ATOM 763 O O . ALA A 1 93 ? 20.059 -8.054 -1.468 1.00 66.62 93 ALA A O 1
ATOM 764 N N . PRO A 1 94 ? 21.209 -9.974 -1.179 1.00 70.12 94 PRO A N 1
ATOM 765 C CA . PRO A 1 94 ? 20.028 -10.751 -0.828 1.00 70.12 94 PRO A CA 1
ATOM 766 C C . PRO A 1 94 ? 19.339 -10.114 0.381 1.00 70.12 94 PRO A C 1
ATOM 768 O O . PRO A 1 94 ? 19.856 -10.113 1.496 1.00 70.12 94 PRO A O 1
ATOM 771 N N . LYS A 1 95 ? 18.161 -9.530 0.143 1.00 70.75 95 LYS A N 1
ATOM 772 C CA . LYS A 1 95 ? 17.386 -8.879 1.199 1.00 70.75 95 LYS A CA 1
ATOM 773 C C . LYS A 1 95 ? 16.874 -9.928 2.173 1.00 70.75 95 LYS A C 1
ATOM 775 O O . LYS A 1 95 ? 16.258 -10.914 1.756 1.00 70.75 95 LYS A O 1
ATOM 780 N N . THR A 1 96 ? 17.071 -9.682 3.463 1.00 83.94 96 THR A N 1
ATOM 781 C CA . THR A 1 96 ? 16.494 -10.520 4.518 1.00 83.94 96 THR A CA 1
ATOM 782 C C . THR A 1 96 ? 14.965 -10.444 4.480 1.00 83.94 96 THR A C 1
ATOM 784 O O . THR A 1 96 ? 14.389 -9.485 3.961 1.00 83.94 96 THR A O 1
ATOM 787 N N . TRP A 1 97 ?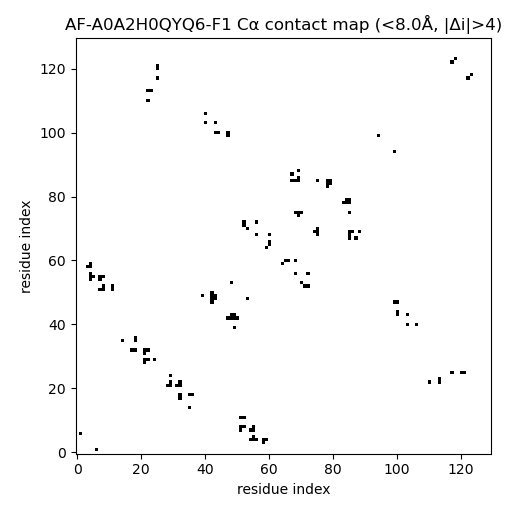 14.280 -11.440 5.047 1.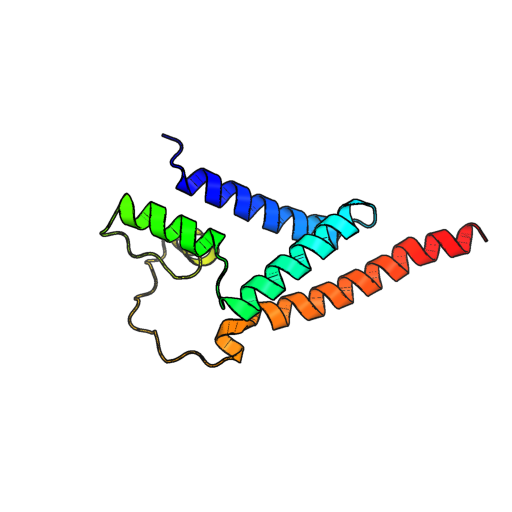00 80.06 97 TRP A N 1
ATOM 788 C CA . TRP A 1 97 ? 12.811 -11.468 5.097 1.00 80.06 97 TRP A CA 1
ATOM 789 C C . TRP A 1 97 ? 12.224 -10.180 5.703 1.00 80.06 97 TRP A C 1
ATOM 791 O O . TRP A 1 97 ? 11.312 -9.581 5.138 1.00 80.06 97 TRP A O 1
ATOM 801 N N . ARG A 1 98 ? 12.843 -9.663 6.775 1.00 77.00 98 ARG A N 1
ATOM 802 C CA . ARG A 1 98 ? 12.452 -8.387 7.402 1.00 77.00 98 ARG A CA 1
ATOM 803 C C . ARG A 1 98 ? 12.580 -7.183 6.467 1.00 77.00 98 ARG A C 1
ATOM 805 O O . ARG A 1 98 ? 11.776 -6.264 6.545 1.00 77.00 98 ARG A O 1
ATOM 812 N N . GLN A 1 99 ? 13.586 -7.171 5.593 1.00 75.88 99 GLN A N 1
ATOM 813 C CA . GLN A 1 99 ? 13.782 -6.088 4.626 1.00 75.88 99 GLN A CA 1
ATOM 814 C C . GLN A 1 99 ? 12.789 -6.157 3.462 1.00 75.88 99 GLN A C 1
ATOM 816 O O . GLN A 1 99 ? 12.479 -5.118 2.882 1.00 75.88 99 GLN A O 1
ATOM 821 N N . LYS A 1 100 ? 12.312 -7.359 3.110 1.00 73.56 100 LYS A N 1
ATOM 822 C CA . LYS A 1 100 ? 11.285 -7.555 2.077 1.00 73.56 100 LYS A CA 1
ATOM 823 C C . LYS A 1 100 ? 9.909 -7.111 2.570 1.00 73.56 100 LYS A C 1
ATOM 825 O O . LYS A 1 100 ? 9.269 -6.326 1.891 1.00 73.56 100 LYS A O 1
ATOM 830 N N . HIS A 1 101 ? 9.535 -7.511 3.783 1.00 78.25 101 HIS A N 1
ATOM 831 C CA . HIS A 1 101 ? 8.226 -7.216 4.381 1.00 78.25 101 HIS A CA 1
ATOM 832 C C . HIS A 1 101 ? 8.266 -6.033 5.355 1.00 78.25 101 HIS A C 1
ATOM 834 O O . HIS A 1 101 ? 7.494 -5.968 6.311 1.00 78.25 101 HIS A O 1
ATOM 840 N N . SER A 1 102 ? 9.186 -5.085 5.147 1.00 78.94 102 SER A N 1
ATOM 841 C CA . SER A 1 102 ? 9.354 -3.921 6.030 1.00 78.94 102 SER A CA 1
ATOM 842 C C . SER A 1 102 ? 8.074 -3.087 6.143 1.00 78.94 102 SER A C 1
ATOM 844 O O . SER A 1 102 ? 7.815 -2.495 7.189 1.00 78.94 102 SER A O 1
ATOM 846 N N . ILE A 1 103 ? 7.236 -3.101 5.103 1.00 78.44 103 ILE A N 1
ATOM 847 C CA . ILE A 1 103 ? 5.949 -2.410 5.087 1.00 78.44 103 ILE A CA 1
ATOM 848 C C . ILE A 1 103 ? 4.944 -3.020 6.071 1.00 78.44 103 ILE A C 1
ATOM 850 O O . ILE A 1 103 ? 4.221 -2.270 6.717 1.00 78.44 103 ILE A O 1
ATOM 854 N N . VAL A 1 104 ? 4.953 -4.342 6.284 1.00 80.88 104 VAL A N 1
ATOM 855 C CA . VAL A 1 104 ? 4.069 -5.016 7.255 1.00 80.88 104 VAL A CA 1
ATOM 856 C C . VAL A 1 104 ? 4.341 -4.509 8.670 1.00 80.88 104 VAL A C 1
ATOM 858 O O . VAL A 1 104 ? 3.406 -4.236 9.422 1.00 80.88 104 VAL A O 1
ATOM 861 N N . PHE A 1 105 ? 5.613 -4.287 9.010 1.00 81.56 105 PHE A N 1
ATOM 862 C CA . PHE A 1 105 ? 6.007 -3.734 10.310 1.00 81.56 105 PHE A CA 1
ATOM 863 C C . PHE A 1 105 ? 5.545 -2.289 10.527 1.00 81.56 105 PHE A C 1
ATOM 865 O O . PHE A 1 105 ? 5.469 -1.858 11.671 1.00 81.56 105 PHE A O 1
ATOM 872 N N . ILE A 1 106 ? 5.227 -1.548 9.463 1.00 83.00 106 ILE A N 1
ATOM 873 C CA . ILE A 1 106 ? 4.635 -0.206 9.547 1.00 83.00 106 ILE A CA 1
ATOM 874 C C . ILE A 1 106 ? 3.105 -0.308 9.567 1.00 83.00 106 ILE A C 1
ATOM 876 O O . ILE A 1 106 ? 2.437 0.358 10.355 1.00 83.00 106 ILE A O 1
ATOM 880 N N . MET A 1 107 ? 2.541 -1.173 8.724 1.00 82.38 107 MET A N 1
ATOM 881 C CA . MET A 1 107 ? 1.099 -1.327 8.557 1.00 82.38 107 MET A CA 1
ATOM 882 C C . MET A 1 107 ? 0.415 -1.893 9.803 1.00 82.38 107 MET A C 1
ATOM 884 O O . MET A 1 107 ? -0.671 -1.429 10.142 1.00 82.38 107 MET A O 1
ATOM 888 N N . VAL A 1 108 ? 1.026 -2.865 10.492 1.00 87.06 108 VAL A N 1
ATOM 889 C CA . VAL A 1 108 ? 0.434 -3.504 11.682 1.00 87.06 108 VAL A CA 1
ATOM 890 C C . VAL A 1 108 ? 0.276 -2.516 12.848 1.00 87.06 108 VAL A C 1
ATOM 892 O O . VAL A 1 108 ? -0.842 -2.387 13.345 1.00 87.06 108 VAL A O 1
ATOM 895 N N . PRO A 1 109 ? 1.309 -1.755 13.266 1.00 88.19 109 PRO A N 1
ATOM 896 C CA . PRO A 1 109 ? 1.133 -0.714 14.278 1.00 88.19 109 PRO A CA 1
ATOM 897 C C . PRO A 1 109 ? 0.107 0.349 13.877 1.00 88.19 109 PRO A C 1
ATOM 899 O O . PRO A 1 109 ? -0.693 0.759 14.712 1.00 88.19 109 PRO A O 1
ATOM 902 N N . LEU A 1 110 ? 0.084 0.765 12.603 1.00 85.19 110 LEU A N 1
ATOM 903 C CA . LEU A 1 110 ? -0.908 1.729 12.112 1.00 85.19 110 LEU A CA 1
ATOM 904 C C . LEU A 1 110 ? -2.341 1.207 12.249 1.00 85.19 110 LEU A C 1
ATOM 906 O O . LEU A 1 110 ? -3.220 1.970 12.648 1.00 85.19 110 LEU A O 1
ATOM 910 N N . LEU A 1 111 ? -2.572 -0.081 11.973 1.00 87.44 111 LEU A N 1
ATOM 911 C CA . LEU A 1 111 ? -3.868 -0.723 12.184 1.00 87.44 111 LEU A CA 1
ATOM 912 C C . LEU A 1 111 ? -4.253 -0.730 13.669 1.00 87.44 111 LEU A C 1
ATOM 914 O O . LEU A 1 111 ? -5.379 -0.376 14.001 1.00 87.44 111 LEU A O 1
ATOM 918 N N . VAL A 1 112 ? -3.326 -1.080 14.566 1.00 89.56 112 VAL A N 1
ATOM 919 C CA . VAL A 1 112 ? -3.581 -1.074 16.019 1.00 89.56 112 VAL A CA 1
ATOM 920 C C . VAL A 1 112 ? -3.960 0.327 16.500 1.00 89.56 112 VAL A C 1
ATOM 922 O O . VAL A 1 112 ? -4.966 0.487 17.186 1.00 89.56 112 VAL A O 1
ATOM 925 N N . VAL A 1 113 ? -3.209 1.353 16.089 1.00 89.19 113 VAL A N 1
ATOM 926 C CA . VAL A 1 113 ? -3.527 2.756 16.401 1.00 89.19 113 VAL A CA 1
ATOM 927 C C . VAL A 1 113 ? -4.891 3.148 15.831 1.00 89.19 113 VAL A C 1
ATOM 929 O O . VAL A 1 113 ? -5.665 3.806 16.522 1.00 89.19 113 VAL A O 1
ATOM 932 N N . SER A 1 114 ? -5.215 2.708 14.611 1.00 85.94 114 SER A N 1
ATOM 933 C CA . SER A 1 114 ? -6.530 2.936 14.001 1.00 85.94 114 SER A CA 1
ATOM 934 C C . SER A 1 114 ? -7.652 2.345 14.842 1.00 85.94 114 SER A C 1
ATOM 936 O O . SER A 1 114 ? -8.619 3.033 15.137 1.00 85.94 114 SER A O 1
ATOM 938 N N . LEU A 1 115 ? -7.516 1.087 15.265 1.00 86.75 115 LEU A N 1
ATOM 939 C CA . LEU A 1 115 ? -8.530 0.397 16.056 1.00 86.75 115 LEU A CA 1
ATOM 940 C C . LEU A 1 115 ? -8.744 1.090 17.402 1.00 86.75 115 LEU A C 1
ATOM 942 O O . LEU A 1 115 ? -9.886 1.341 17.772 1.00 86.75 115 LEU A O 1
ATOM 946 N N . ILE A 1 116 ? -7.661 1.475 18.085 1.00 89.06 116 ILE A N 1
ATOM 947 C CA . ILE A 1 116 ? -7.734 2.237 19.340 1.00 89.06 116 ILE A CA 1
ATOM 948 C C . ILE A 1 116 ? -8.454 3.572 19.111 1.00 89.06 116 ILE A C 1
ATOM 950 O O . ILE A 1 116 ? -9.384 3.906 19.844 1.00 89.06 116 ILE A O 1
ATOM 954 N N . TRP A 1 117 ? -8.071 4.317 18.071 1.00 85.88 117 TRP A N 1
ATOM 955 C CA . TRP A 1 117 ? -8.708 5.584 17.708 1.00 85.88 117 TRP A CA 1
ATOM 956 C C . TRP A 1 117 ? -10.210 5.419 17.456 1.00 85.88 117 TRP A C 1
ATOM 958 O O . TRP A 1 117 ? -11.017 6.138 18.041 1.00 85.88 117 TRP A O 1
ATOM 968 N N . GLN A 1 118 ? -10.596 4.423 16.659 1.00 82.56 118 GLN A N 1
ATOM 969 C CA . GLN A 1 118 ? -11.993 4.118 16.352 1.00 82.56 118 GLN A CA 1
ATOM 970 C C . GLN A 1 118 ? -12.775 3.780 17.623 1.00 82.56 118 GLN A C 1
ATOM 972 O O . GLN A 1 118 ? -13.845 4.338 17.844 1.00 82.56 118 GLN A O 1
ATOM 977 N N . THR A 1 119 ? -12.226 2.937 18.506 1.00 83.69 119 THR A N 1
ATOM 978 C CA . THR A 1 119 ? -12.887 2.601 19.776 1.00 83.69 119 THR A CA 1
ATOM 979 C C . THR A 1 119 ? -13.027 3.801 20.706 1.00 83.69 119 THR A C 1
ATOM 981 O O . THR A 1 119 ? -14.049 3.926 21.370 1.00 83.69 119 THR A O 1
ATOM 984 N N . LEU A 1 120 ? -12.046 4.706 20.741 1.00 85.62 120 LEU A N 1
ATOM 985 C CA . LEU A 1 120 ? -12.099 5.890 21.597 1.00 85.62 120 LEU A CA 1
ATOM 986 C C . LEU A 1 120 ? -13.090 6.932 21.074 1.00 85.62 120 LEU A C 1
ATOM 988 O O . LEU A 1 120 ? -13.748 7.588 21.873 1.00 85.62 120 LEU A O 1
ATOM 992 N N . VAL A 1 121 ? -13.208 7.086 19.753 1.00 82.19 121 VAL A N 1
ATOM 993 C CA . VAL A 1 121 ? -14.116 8.065 19.144 1.00 82.19 121 VAL A CA 1
ATOM 994 C C . VAL A 1 121 ? -15.547 7.526 19.067 1.00 82.19 121 VAL A C 1
ATOM 996 O O . VAL A 1 121 ? -16.443 8.149 19.623 1.00 82.19 121 VAL A O 1
ATOM 999 N N . TYR A 1 122 ? -15.771 6.351 18.467 1.00 73.94 122 TYR A N 1
ATOM 1000 C CA . TYR A 1 122 ? -17.116 5.758 18.356 1.00 73.94 122 TYR A CA 1
ATOM 1001 C C . TYR A 1 122 ? -17.624 5.165 19.668 1.00 73.94 122 TYR A C 1
ATOM 1003 O O . TYR A 1 122 ? -18.817 5.233 19.955 1.00 73.94 122 TYR A O 1
ATOM 1011 N N . GLY A 1 123 ? -16.742 4.577 20.481 1.00 68.06 123 GLY A N 1
ATOM 1012 C CA . GLY A 1 123 ? -17.141 4.042 21.783 1.00 68.06 123 GLY A CA 1
ATOM 1013 C C . GLY A 1 123 ? -17.641 5.147 22.706 1.00 68.06 123 GLY A C 1
ATOM 1014 O O . GLY A 1 123 ? -18.603 4.938 23.437 1.00 68.06 123 GLY A O 1
ATOM 1015 N N . ARG A 1 124 ? -17.065 6.351 22.609 1.00 64.62 124 ARG A N 1
ATOM 1016 C CA . ARG A 1 124 ? -17.541 7.519 23.349 1.00 64.62 124 ARG A CA 1
ATOM 1017 C C . ARG A 1 124 ? -18.986 7.872 22.987 1.00 64.62 124 ARG A C 1
ATOM 1019 O O . ARG A 1 124 ? -19.775 8.115 23.892 1.00 64.62 124 ARG A O 1
ATOM 1026 N N . ASP A 1 125 ? -19.346 7.844 21.707 1.00 62.34 125 ASP A N 1
ATOM 1027 C CA . ASP A 1 125 ? -20.706 8.174 21.270 1.00 62.34 125 ASP A CA 1
ATOM 1028 C C . ASP A 1 125 ? -21.739 7.136 21.752 1.00 62.34 125 ASP A C 1
ATOM 1030 O O . ASP A 1 125 ? -22.838 7.513 22.139 1.00 62.34 125 ASP A O 1
ATOM 1034 N N . ILE A 1 126 ? -21.384 5.849 21.851 1.00 58.41 126 ILE A N 1
ATOM 1035 C CA . ILE A 1 126 ? -22.277 4.813 22.412 1.00 58.41 126 ILE A CA 1
ATOM 1036 C C . ILE A 1 126 ? -22.566 5.057 23.904 1.00 58.41 126 ILE A C 1
ATOM 1038 O O . ILE A 1 126 ? -23.696 4.867 24.345 1.00 58.41 126 ILE A O 1
ATOM 1042 N N . PHE A 1 127 ? -21.576 5.510 24.677 1.00 54.28 127 PHE A N 1
ATOM 1043 C CA . PHE A 1 127 ? -21.735 5.773 26.114 1.00 54.28 127 PHE A CA 1
ATOM 1044 C C . PHE A 1 127 ? -22.495 7.067 26.443 1.00 54.28 127 PHE A C 1
ATOM 1046 O O . PHE A 1 127 ? -22.960 7.206 27.567 1.00 54.28 127 PHE A O 1
ATOM 1053 N N . TYR A 1 128 ? -22.635 8.011 25.505 1.00 54.03 128 TYR A N 1
ATOM 1054 C CA . TYR A 1 128 ? -23.428 9.234 25.720 1.00 54.03 128 TYR A CA 1
ATOM 1055 C C . TYR A 1 128 ? -24.917 9.075 25.372 1.00 54.03 128 TYR A C 1
ATOM 1057 O O . TYR A 1 128 ? -25.711 9.952 25.711 1.00 54.03 128 TYR A O 1
ATOM 1065 N N . PHE A 1 129 ? -25.297 7.977 24.712 1.00 51.38 129 PHE A N 1
ATOM 1066 C CA . PHE A 1 129 ? -26.686 7.659 24.354 1.00 51.38 129 PHE A CA 1
ATOM 1067 C C . PHE A 1 129 ? -27.265 6.454 25.123 1.00 51.38 129 PHE A C 1
ATOM 1069 O O . PHE A 1 129 ? -28.396 6.054 24.839 1.00 51.38 129 PHE A O 1
ATOM 1076 N N . ALA A 1 130 ? -26.517 5.891 26.078 1.00 48.56 130 ALA A N 1
ATOM 1077 C CA . ALA A 1 130 ? -26.964 4.857 27.017 1.00 48.56 130 ALA A CA 1
ATOM 1078 C C . ALA A 1 130 ? -27.151 5.456 28.417 1.00 48.56 130 ALA A C 1
ATOM 1080 O O . ALA A 1 130 ? -28.124 5.056 29.093 1.00 48.56 130 ALA A O 1
#

Radius of gyration: 18.33 Å; Cα contacts (8 Å, |Δi|>4): 77; chains: 1; bounding box: 51×29×52 Å

Organism: NCBI:txid1975115

Secondary structure (DSSP, 8-state):
---HHHHHHHHHHHHHHHHHHHHHS-SHHHHHHHHHHHHHHHHHHHHSS-HHHHHHHHHHHHH-SS----S-HHHHHHHHHTTPPPPPGGG-----HHHHSHHHHHHHHHHHHHHHHHHHHHHHHHHH--

Mean predicted aligned error: 9.08 Å

Sequence (130 aa):
MFTYANTVFVVHFLLVLMNVVGWIFPGPIFYAYLTTWFLAVAVDILFGVCPLTQMEFNIRKKLDPEAKFEKSCMVHYIRKWRGLAPRSPESDAPKTWRQKHSIVFIMVPLLVVSLIWQTLVYGRDIFYFA

Foldseek 3Di:
DCFPLNVLVVVVVVLVVLLVVLLPDADPSVVVNVVSLVVVLVCCVVPLADVSLVVSVVRVCVVPVPDDDDRDPVVRVVCVVVVHDHDDPVVPDPDDPCRSSVVVVVSVVSVVVSVVVNCVVVVVVVVVVD

Solvent-accessible surface area (backbone atoms only — not comparable to full-atom values): 7516 Å² total; per-residue (Å²): 129,93,48,73,41,57,55,44,48,51,54,52,51,50,54,52,49,44,44,56,47,22,54,72,46,78,57,80,54,29,59,56,23,51,53,53,50,51,51,51,49,53,43,33,72,75,65,52,46,62,65,62,51,53,51,29,48,56,49,45,42,72,77,38,77,83,65,73,75,45,99,43,59,67,59,42,52,55,32,53,73,68,73,43,79,65,70,69,80,83,77,70,64,88,73,51,72,68,68,51,46,47,62,54,72,52,49,53,58,52,50,53,53,32,52,53,49,42,48,59,57,56,47,48,56,56,66,77,78,108

Nearest PDB structures (foldseek):
  7zn0-assembly1_A  TM=2.847E-01  e=4.406E+00  Bacillus coahuilensis

InterPro domains:
  IPR021218 Protein of unknown function DUF2784 [PF10861] (4-95)